Protein AF-A0A2H9LIJ0-F1 (afdb_monomer_lite)

pLDDT: mean 71.96, std 17.55, range [42.12, 93.38]

Sequence (108 aa):
MSTADAQRVRKPKLPKKRILNKLRKRKPSGSRAFDGGKASKPRQPAPRKGVKFCPKCGSINIFWASGLPQLWSIWECRDCGYRGALVLEDSKLAEKLREDYAQKSVER

Secondary structure (DSSP, 8-state):
--------PPPPPPPP-----------------------PPP-PPPP-TT--B-TTT--S-EEE--S-GGGTT-EEETTT--EES--B--HHHHHHHHHHHHHHHH--

Foldseek 3Di:
DDDDDDPDDDDDDDDDDDDDDDDDDDDDDDPDDPDDDDPDDPPDPDQDPPQKADPQQLDSQKDQDDDDPVSRQWIAHPPPGDIGNDIDSDNVSSVVNNVVNVVVVVVD

Structure (mmCIF, N/CA/C/O backbone):
data_AF-A0A2H9LIJ0-F1
#
_entry.id   AF-A0A2H9LIJ0-F1
#
loop_
_atom_site.group_PDB
_atom_site.id
_atom_site.type_symbol
_atom_site.label_atom_id
_atom_site.label_alt_id
_atom_site.label_comp_id
_atom_site.label_asym_id
_atom_site.label_entity_id
_atom_site.label_seq_id
_atom_site.pdbx_PDB_ins_code
_atom_site.Cartn_x
_atom_site.Cartn_y
_atom_site.Cartn_z
_atom_site.occupancy
_atom_site.B_iso_or_equiv
_atom_site.auth_seq_id
_atom_site.auth_comp_id
_atom_site.auth_asym_id
_atom_site.auth_atom_id
_atom_site.pdbx_PDB_model_num
ATOM 1 N N . MET A 1 1 ? -39.479 -41.571 -37.230 1.00 42.12 1 MET A N 1
ATOM 2 C CA . MET A 1 1 ? -38.128 -42.121 -36.970 1.00 42.12 1 MET A CA 1
ATOM 3 C C . MET A 1 1 ? -37.421 -41.084 -36.100 1.00 42.12 1 MET A C 1
ATOM 5 O O . MET A 1 1 ? -37.184 -39.997 -36.595 1.00 42.12 1 MET A O 1
ATOM 9 N N . SER A 1 2 ? -37.539 -41.195 -34.769 1.00 46.56 2 SER A N 1
ATOM 10 C CA . SER A 1 2 ? -36.520 -41.756 -33.842 1.00 46.56 2 SER A CA 1
ATOM 11 C C . SER A 1 2 ? -35.324 -40.809 -33.663 1.00 46.56 2 SER A C 1
ATOM 13 O O . SER A 1 2 ? -34.735 -40.439 -34.663 1.00 46.56 2 SER A O 1
ATOM 15 N N . THR A 1 3 ? -34.870 -40.371 -32.488 1.00 50.97 3 THR A N 1
ATOM 16 C CA . THR A 1 3 ? -35.235 -40.544 -31.070 1.00 50.97 3 THR A CA 1
ATOM 17 C C . THR A 1 3 ? -34.552 -39.404 -30.300 1.00 50.97 3 THR A C 1
ATOM 19 O O . THR A 1 3 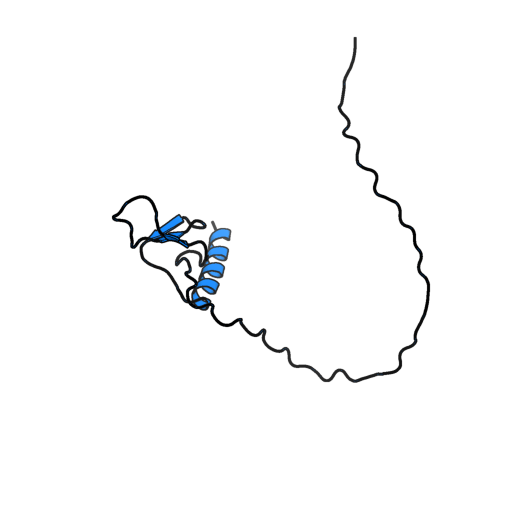? -33.458 -38.976 -30.661 1.00 50.97 3 THR A O 1
ATOM 22 N N . ALA A 1 4 ? -35.189 -38.914 -29.237 1.00 51.44 4 ALA A N 1
ATOM 23 C CA . ALA A 1 4 ? -34.593 -37.999 -28.272 1.00 51.44 4 ALA A CA 1
ATOM 24 C C . ALA A 1 4 ? -33.563 -38.744 -27.404 1.00 51.44 4 ALA A C 1
ATOM 26 O O . ALA A 1 4 ? -33.937 -39.705 -26.737 1.00 51.44 4 ALA A O 1
ATOM 27 N N . ASP A 1 5 ? -32.306 -38.290 -27.366 1.00 56.09 5 ASP A N 1
ATOM 28 C CA . ASP A 1 5 ? -31.279 -38.858 -26.480 1.00 56.09 5 ASP A CA 1
ATOM 29 C C . ASP A 1 5 ? -30.789 -37.822 -25.460 1.00 56.09 5 ASP A C 1
ATOM 31 O O . ASP A 1 5 ? -29.822 -37.081 -25.640 1.00 56.09 5 ASP A O 1
ATOM 35 N N . ALA A 1 6 ? -31.532 -37.769 -24.355 1.00 52.91 6 ALA A N 1
ATOM 36 C CA . ALA A 1 6 ? -31.186 -37.057 -23.139 1.00 52.91 6 ALA A CA 1
ATOM 37 C C . ALA A 1 6 ? -30.060 -37.806 -22.401 1.00 52.91 6 ALA A C 1
ATOM 39 O O . ALA A 1 6 ? -30.292 -38.833 -21.757 1.00 52.91 6 ALA A O 1
ATOM 40 N N . GLN A 1 7 ? -28.833 -37.282 -22.443 1.00 62.38 7 GLN A N 1
ATOM 41 C CA . GLN A 1 7 ? -27.707 -37.856 -21.701 1.00 62.38 7 GLN A CA 1
ATOM 42 C C . GLN A 1 7 ? -27.837 -37.567 -20.196 1.00 62.38 7 GLN A C 1
ATOM 44 O O . GLN A 1 7 ? -27.460 -36.525 -19.664 1.00 62.38 7 GLN A O 1
ATOM 49 N N . ARG A 1 8 ? -28.415 -38.546 -19.498 1.00 53.53 8 ARG A N 1
ATOM 50 C CA . ARG A 1 8 ? -28.628 -38.604 -18.050 1.00 53.53 8 ARG A CA 1
ATOM 51 C C . ARG A 1 8 ? -27.314 -38.941 -17.334 1.00 53.53 8 ARG A C 1
ATOM 53 O O . ARG A 1 8 ? -26.954 -40.111 -17.203 1.00 53.53 8 ARG A O 1
ATOM 60 N N . VAL A 1 9 ? -26.613 -37.925 -16.831 1.00 59.97 9 VAL A N 1
ATOM 61 C CA . VAL A 1 9 ? -25.420 -38.101 -15.982 1.00 59.97 9 VAL A CA 1
ATOM 62 C C . VAL A 1 9 ? -25.801 -38.873 -14.711 1.00 59.97 9 VAL A C 1
ATOM 64 O O . VAL A 1 9 ? -26.661 -38.462 -13.927 1.00 59.97 9 VAL A O 1
ATOM 67 N N . ARG A 1 10 ? -25.186 -40.045 -14.521 1.00 51.91 10 ARG A N 1
ATOM 68 C CA . ARG A 1 10 ? -25.436 -40.942 -13.385 1.00 51.91 10 ARG A CA 1
ATOM 69 C C . ARG A 1 10 ? -24.793 -40.366 -12.118 1.00 51.91 10 ARG A C 1
ATOM 71 O O . ARG A 1 10 ? -23.580 -40.203 -12.053 1.00 51.91 10 ARG A O 1
ATOM 78 N N . LYS A 1 11 ? -25.612 -40.086 -11.098 1.00 58.25 11 LYS A N 1
ATOM 79 C CA . LYS A 1 11 ? -25.165 -39.651 -9.762 1.00 58.25 11 LYS A CA 1
ATOM 80 C C . LYS A 1 11 ? -24.344 -40.759 -9.068 1.00 58.25 11 LYS A C 1
ATOM 82 O O . LYS A 1 11 ? -24.768 -41.918 -9.112 1.00 58.25 11 LYS A O 1
ATOM 87 N N . PRO A 1 12 ? -23.231 -40.440 -8.381 1.00 59.25 12 PRO A N 1
ATOM 88 C CA . PRO A 1 12 ? -22.482 -41.420 -7.597 1.00 59.25 12 PRO A CA 1
ATOM 89 C C . PRO A 1 12 ? -23.239 -41.844 -6.325 1.00 59.25 12 PRO A C 1
ATOM 91 O O . PRO A 1 12 ? -23.900 -41.042 -5.663 1.00 59.25 12 PRO A O 1
ATOM 94 N N . LYS A 1 13 ? -23.153 -43.140 -5.996 1.00 57.69 13 LYS A N 1
ATOM 95 C CA . LYS A 1 13 ? -23.795 -43.771 -4.832 1.00 57.69 13 LYS A CA 1
ATOM 96 C C . LYS A 1 13 ? -23.016 -43.450 -3.548 1.00 57.69 13 LYS A C 1
ATOM 98 O O . LYS A 1 13 ? -21.884 -43.891 -3.393 1.00 57.69 13 LYS A O 1
ATOM 103 N N . LEU A 1 14 ? -23.650 -42.743 -2.612 1.00 61.81 14 LEU A N 1
ATOM 104 C CA . LEU A 1 14 ? -23.151 -42.552 -1.244 1.00 61.81 14 LEU A CA 1
ATOM 105 C C . LEU A 1 14 ? -23.232 -43.870 -0.439 1.00 61.81 14 LEU A C 1
ATOM 107 O O . LEU A 1 14 ? -24.272 -44.539 -0.485 1.00 61.81 14 LEU A O 1
ATOM 111 N N . PRO A 1 15 ? -22.190 -44.251 0.325 1.00 61.69 15 PRO A N 1
ATOM 112 C CA . PRO A 1 15 ? -22.230 -45.431 1.182 1.00 61.69 15 PRO A CA 1
ATOM 113 C C . PRO A 1 15 ? -23.135 -45.219 2.405 1.00 61.69 15 PRO A C 1
ATOM 115 O O . PRO A 1 15 ? -23.147 -44.169 3.049 1.00 61.69 15 PRO A O 1
ATOM 118 N N . LYS A 1 16 ? -23.931 -46.251 2.703 1.00 56.81 16 LYS A N 1
ATOM 119 C CA . LYS A 1 16 ? -24.949 -46.275 3.757 1.00 56.81 16 LYS A CA 1
ATOM 120 C C . LYS A 1 16 ? -24.335 -46.547 5.136 1.00 56.81 16 LYS A C 1
ATOM 122 O O . LYS A 1 16 ? -23.501 -47.429 5.306 1.00 56.81 16 LYS A O 1
ATOM 127 N N . LYS A 1 17 ? -24.853 -45.799 6.109 1.00 54.84 17 LYS A N 1
ATOM 128 C CA . LYS A 1 17 ? -24.663 -45.850 7.565 1.00 54.84 17 LYS A CA 1
ATOM 129 C C . LYS A 1 17 ? -24.604 -47.281 8.136 1.00 54.84 17 LYS A C 1
ATOM 131 O O . LYS A 1 17 ? -25.550 -48.047 7.972 1.00 54.84 17 LYS A O 1
ATOM 136 N N . ARG A 1 18 ? -23.548 -47.589 8.893 1.00 53.12 18 ARG A N 1
ATOM 137 C CA . ARG A 1 18 ? -23.463 -48.650 9.923 1.00 53.12 18 ARG A CA 1
ATOM 138 C C . ARG A 1 18 ? -22.133 -48.407 10.642 1.00 53.12 18 ARG A C 1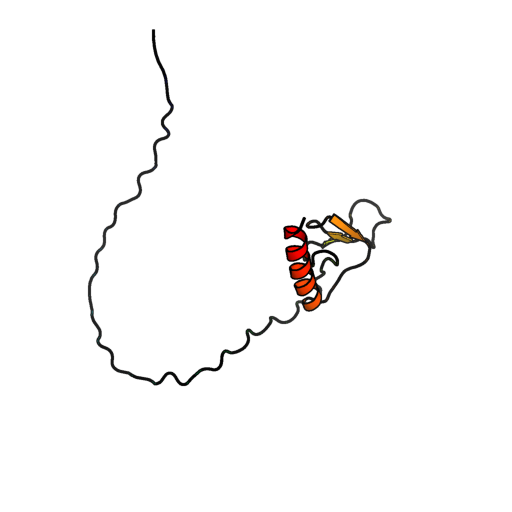
ATOM 140 O O . ARG A 1 18 ? -21.099 -48.453 10.001 1.00 53.12 18 ARG A O 1
ATOM 147 N N . ILE A 1 19 ? -22.102 -47.954 11.889 1.00 54.66 19 ILE A N 1
ATOM 148 C CA . ILE A 1 19 ? -22.056 -48.785 13.103 1.00 54.66 19 ILE A CA 1
ATOM 149 C C . ILE A 1 19 ? -22.390 -47.815 14.255 1.00 54.66 19 ILE A C 1
ATOM 151 O O . ILE A 1 19 ? -21.684 -46.841 14.478 1.00 54.66 19 ILE A O 1
ATOM 155 N N . LEU A 1 20 ? -23.624 -47.844 14.753 1.00 54.59 20 LEU A N 1
ATOM 156 C CA . LEU A 1 20 ? -24.034 -48.510 15.994 1.00 54.59 20 LEU A CA 1
ATOM 157 C C . LEU A 1 20 ? -23.521 -47.818 17.270 1.00 54.59 20 LEU A C 1
ATOM 159 O O . LEU A 1 20 ? -22.432 -48.089 17.768 1.00 54.59 20 LEU A O 1
ATOM 163 N N . ASN A 1 21 ? -24.408 -46.995 17.833 1.00 49.06 21 ASN A N 1
ATOM 164 C CA . ASN A 1 21 ? -24.444 -46.614 19.240 1.00 49.06 21 ASN A CA 1
ATOM 165 C C . ASN A 1 21 ? -24.174 -47.825 20.153 1.00 49.06 21 ASN A C 1
ATOM 167 O O . ASN A 1 21 ? -25.007 -48.726 20.255 1.00 49.06 21 ASN A O 1
ATOM 171 N N . LYS A 1 22 ? -23.049 -47.805 20.869 1.00 49.66 22 LYS A N 1
ATOM 172 C CA . LYS A 1 22 ? -22.816 -48.568 22.104 1.00 49.66 22 LYS A CA 1
ATOM 173 C C . LYS A 1 22 ? -22.049 -47.640 23.050 1.00 49.66 22 LYS A C 1
ATOM 175 O O . LYS A 1 22 ? -20.924 -47.268 22.768 1.00 49.66 22 LYS A O 1
ATOM 180 N N . LEU A 1 23 ? -22.713 -47.040 24.031 1.00 55.78 23 LEU A N 1
ATOM 181 C CA . LEU A 1 23 ? -23.000 -47.604 25.355 1.00 55.78 23 LEU A CA 1
ATOM 182 C C . LEU A 1 23 ? -22.009 -47.036 26.384 1.00 55.78 23 LEU A C 1
ATOM 184 O O . LEU A 1 23 ? -20.803 -47.121 26.190 1.00 55.78 23 LEU A O 1
ATOM 188 N N . ARG A 1 24 ? -22.580 -46.581 27.511 1.00 55.56 24 ARG A N 1
ATOM 189 C CA . ARG A 1 24 ? -21.982 -46.154 28.798 1.00 55.56 24 ARG A CA 1
ATOM 190 C C . ARG A 1 24 ? -21.914 -44.634 28.945 1.00 55.56 24 ARG A C 1
ATOM 192 O O . ARG A 1 24 ? -20.912 -44.003 28.660 1.00 55.56 24 ARG A O 1
ATOM 199 N N . LYS A 1 25 ? -23.007 -43.982 29.363 1.00 51.78 25 LYS A N 1
ATOM 200 C CA . LYS A 1 25 ? -23.451 -43.942 30.777 1.00 51.78 25 LYS A CA 1
ATOM 201 C C . LYS A 1 25 ? -22.255 -43.947 31.742 1.00 51.78 25 LYS A C 1
ATOM 203 O O . LYS A 1 25 ? -21.892 -44.994 32.270 1.00 51.78 25 LYS A O 1
ATOM 208 N N . ARG A 1 26 ? -21.691 -42.768 32.005 1.00 50.31 26 ARG A N 1
ATOM 209 C CA . ARG A 1 26 ? -21.057 -42.446 33.291 1.00 50.31 26 ARG A CA 1
ATOM 210 C C . ARG A 1 26 ? -21.809 -41.237 33.853 1.00 50.31 26 ARG A C 1
ATOM 212 O O . ARG A 1 26 ? -21.956 -40.234 33.162 1.00 50.31 26 ARG A O 1
ATOM 219 N N . LYS A 1 27 ? -22.394 -41.408 35.041 1.00 52.00 27 LYS A N 1
ATOM 220 C CA . LYS A 1 27 ? -23.109 -40.370 35.800 1.00 52.00 27 LYS A CA 1
ATOM 221 C C . LYS A 1 27 ? -22.135 -39.270 36.268 1.00 52.00 27 LYS A C 1
ATOM 223 O O . LYS A 1 27 ? -20.938 -39.542 36.361 1.00 52.00 27 LYS A O 1
ATOM 228 N N . PRO A 1 28 ? -22.645 -38.064 36.570 1.00 54.41 28 PRO A N 1
ATOM 229 C CA . PRO A 1 28 ? -21.850 -36.903 36.940 1.00 54.41 28 PRO A CA 1
ATOM 230 C C . PRO A 1 28 ? -21.510 -36.930 38.435 1.00 54.41 28 PRO A C 1
ATOM 232 O O . PRO A 1 28 ? -22.375 -37.183 39.269 1.00 54.41 28 PRO A O 1
ATOM 235 N N . SER A 1 29 ? -20.264 -36.628 38.781 1.00 47.09 29 SER A N 1
ATOM 236 C CA . SER A 1 29 ? -19.872 -36.281 40.149 1.00 47.09 29 SER A CA 1
ATOM 237 C C . SER A 1 29 ? -18.778 -35.224 40.075 1.00 47.09 29 SER A C 1
ATOM 239 O O . SER A 1 29 ? -17.624 -35.532 39.780 1.00 47.09 29 SER A O 1
ATOM 241 N N . GLY A 1 30 ? -19.164 -33.969 40.280 1.00 44.28 30 GLY A N 1
ATOM 242 C CA . GLY A 1 30 ? -18.232 -32.849 40.310 1.00 44.28 30 GLY A CA 1
ATOM 243 C C . GLY A 1 30 ? -18.872 -31.555 39.839 1.00 44.28 30 GLY A C 1
ATOM 244 O O . GLY A 1 30 ? -18.531 -31.051 38.775 1.00 44.28 30 GLY A O 1
ATOM 245 N N . SER A 1 31 ? -19.791 -31.004 40.630 1.00 52.31 31 SER A N 1
ATOM 246 C CA . SER A 1 31 ? -20.139 -29.588 40.554 1.00 52.31 31 SER A CA 1
ATOM 247 C C . SER A 1 31 ? -18.926 -28.772 41.012 1.00 52.31 31 SER A C 1
ATOM 249 O O . SER A 1 31 ? -18.772 -28.486 42.197 1.00 52.31 31 SER A O 1
ATOM 251 N N . ARG A 1 32 ? -18.025 -28.436 40.086 1.00 44.53 32 ARG A N 1
ATOM 252 C CA . ARG A 1 32 ? -17.125 -27.298 40.284 1.00 44.53 32 ARG A CA 1
ATOM 253 C C . ARG A 1 32 ? -17.849 -26.072 39.754 1.00 44.53 32 ARG A C 1
ATOM 255 O O . ARG A 1 32 ? -18.185 -26.020 38.573 1.00 44.53 32 ARG A O 1
ATOM 262 N N . ALA A 1 33 ? -18.140 -25.150 40.665 1.00 51.22 33 ALA A N 1
ATOM 263 C CA . ALA A 1 33 ? -18.624 -23.820 40.353 1.00 51.22 33 ALA A CA 1
ATOM 264 C C . ALA A 1 33 ? -17.739 -23.209 39.256 1.00 51.22 33 ALA A C 1
ATOM 266 O O . ALA A 1 33 ? -16.514 -23.200 39.367 1.00 51.22 33 ALA A O 1
ATOM 267 N N . PHE A 1 34 ? -18.363 -22.770 38.165 1.00 47.09 34 PHE A N 1
ATOM 268 C CA . PHE A 1 34 ? -17.698 -21.950 37.163 1.00 47.09 34 PHE A CA 1
ATOM 269 C C . PHE A 1 34 ? -17.704 -20.521 37.702 1.00 47.09 34 PHE A C 1
ATOM 271 O O . PHE A 1 34 ? -18.634 -19.755 37.458 1.00 47.09 34 PHE A O 1
ATOM 278 N N . ASP A 1 35 ? -16.687 -20.190 38.496 1.00 54.69 35 ASP A N 1
ATOM 279 C CA . ASP A 1 35 ? -16.382 -18.804 38.822 1.00 54.69 35 ASP A CA 1
ATOM 280 C C . ASP A 1 35 ? -16.131 -18.033 37.523 1.00 54.69 35 ASP A C 1
ATOM 282 O O . ASP A 1 35 ? -15.377 -18.463 36.644 1.00 54.69 35 ASP A O 1
ATOM 286 N N . GLY A 1 36 ? -16.836 -16.910 37.391 1.00 55.81 36 GLY A N 1
ATOM 287 C CA . GLY A 1 36 ? -16.873 -16.071 36.202 1.00 55.81 36 GLY A CA 1
ATOM 288 C C . GLY A 1 36 ? -15.481 -15.672 35.721 1.00 55.81 36 GLY A C 1
ATOM 289 O O . GLY A 1 36 ? -14.845 -14.762 36.254 1.00 55.81 36 GLY A O 1
ATOM 290 N N . GLY A 1 37 ? -15.030 -16.321 34.650 1.00 49.16 37 GLY A N 1
ATOM 291 C CA . GLY A 1 37 ? -13.850 -15.916 33.906 1.00 49.16 37 GLY A CA 1
ATOM 292 C C . GLY A 1 37 ? -14.172 -14.679 33.076 1.00 49.16 37 GLY A C 1
ATOM 293 O O . GLY A 1 37 ? -14.905 -14.759 32.091 1.00 49.16 37 GLY A O 1
ATOM 294 N N . LYS A 1 38 ? -13.624 -13.525 33.469 1.00 50.81 38 LYS A N 1
ATOM 295 C CA . LYS A 1 38 ? -13.639 -12.305 32.652 1.00 50.81 38 LYS A CA 1
ATOM 296 C C . LYS A 1 38 ? -13.124 -12.645 31.252 1.00 50.81 38 LYS A C 1
ATOM 298 O O . LYS A 1 38 ? -12.042 -13.216 31.127 1.00 50.81 38 LYS A O 1
ATOM 303 N N . ALA A 1 39 ? -13.888 -12.279 30.223 1.00 48.91 39 ALA A N 1
ATOM 304 C CA . ALA A 1 39 ? -13.497 -12.420 28.826 1.00 48.91 39 ALA A CA 1
ATOM 305 C C . ALA A 1 39 ? -12.143 -11.729 28.604 1.00 48.91 39 ALA A C 1
ATOM 307 O O . ALA A 1 39 ? -12.034 -10.500 28.597 1.00 48.91 39 ALA A O 1
ATOM 308 N N . SER A 1 40 ? -11.085 -12.524 28.484 1.00 55.41 40 SER A N 1
ATOM 309 C CA . SER A 1 40 ? -9.759 -12.046 28.135 1.00 55.41 40 SER A CA 1
ATOM 310 C C . SER A 1 40 ? -9.823 -11.483 26.717 1.00 55.41 40 SER A C 1
ATOM 312 O O . SER A 1 40 ? -10.157 -12.192 25.769 1.00 55.41 40 SER A O 1
ATOM 314 N N . LYS A 1 41 ? -9.535 -10.181 26.567 1.00 60.31 41 LYS A N 1
ATOM 315 C CA . LYS A 1 41 ? -9.393 -9.549 25.248 1.00 60.31 41 LYS A CA 1
ATOM 316 C C . LYS A 1 41 ? -8.455 -10.410 24.388 1.00 60.31 41 LYS A C 1
ATOM 318 O O . LYS A 1 41 ? -7.395 -10.799 24.891 1.00 60.31 41 LYS A O 1
ATOM 323 N N . PRO A 1 42 ? -8.802 -10.695 23.120 1.00 61.75 42 PRO A N 1
ATOM 324 C CA . PRO A 1 42 ? -7.913 -11.436 22.238 1.00 61.75 42 PRO A CA 1
ATOM 325 C C . PRO A 1 42 ? -6.568 -10.702 22.167 1.00 61.75 42 PRO A C 1
ATOM 327 O O . PRO A 1 42 ? -6.521 -9.508 21.861 1.00 61.75 42 PRO A O 1
ATOM 330 N N . ARG A 1 43 ? -5.472 -11.396 22.515 1.00 55.34 43 ARG A N 1
ATOM 331 C CA . ARG A 1 43 ? -4.109 -10.870 22.348 1.00 55.34 43 ARG A CA 1
ATOM 332 C C . ARG A 1 43 ? -3.927 -10.566 20.869 1.00 55.34 43 ARG A C 1
ATOM 334 O O . ARG A 1 43 ? -3.880 -11.494 20.064 1.00 55.34 43 ARG A O 1
ATOM 341 N N . GLN A 1 44 ? -3.820 -9.290 20.513 1.00 64.75 44 GLN A N 1
ATOM 342 C CA . GLN A 1 44 ? -3.442 -8.942 19.152 1.00 64.75 44 GLN A CA 1
ATOM 343 C C . GLN A 1 44 ? -2.022 -9.478 18.890 1.00 64.75 44 GLN A C 1
ATOM 345 O O . GLN A 1 44 ? -1.137 -9.277 19.731 1.00 64.75 44 GLN A O 1
ATOM 350 N N . PRO A 1 45 ? -1.800 -10.216 17.787 1.00 57.69 45 PRO A N 1
ATOM 351 C CA . PRO A 1 45 ? -0.485 -10.734 17.443 1.00 57.69 45 PRO A CA 1
ATOM 352 C C . PRO A 1 45 ? 0.476 -9.565 17.213 1.00 57.69 45 PRO A C 1
ATOM 354 O O . PRO A 1 45 ? 0.103 -8.544 16.638 1.00 57.69 45 PRO A O 1
ATOM 357 N N . ALA A 1 46 ? 1.712 -9.709 17.696 1.00 60.97 46 ALA A N 1
ATOM 358 C CA . ALA A 1 46 ? 2.737 -8.681 17.559 1.00 60.97 46 ALA A CA 1
ATOM 359 C C . ALA A 1 46 ? 2.893 -8.260 16.082 1.00 60.97 46 ALA A C 1
ATOM 361 O O . ALA A 1 46 ? 2.877 -9.133 15.204 1.00 60.97 46 ALA A O 1
ATOM 362 N N . PRO A 1 47 ? 3.055 -6.953 15.792 1.00 57.78 47 PRO A N 1
ATOM 363 C CA . PRO A 1 47 ? 3.181 -6.477 14.425 1.00 57.78 47 PRO A CA 1
ATOM 364 C C . PRO A 1 47 ? 4.402 -7.132 13.780 1.00 57.78 47 PRO A C 1
ATOM 366 O O . PRO A 1 47 ? 5.530 -7.034 14.272 1.00 57.78 47 PRO A O 1
ATOM 369 N N . ARG A 1 48 ? 4.168 -7.846 12.678 1.00 60.56 48 ARG A N 1
ATOM 370 C CA . ARG A 1 48 ? 5.234 -8.368 11.826 1.00 60.56 48 ARG A CA 1
ATOM 371 C C . ARG A 1 48 ? 5.950 -7.140 11.253 1.00 60.56 48 ARG A C 1
ATOM 373 O O . ARG A 1 48 ? 5.341 -6.371 10.515 1.00 60.56 48 ARG A O 1
ATOM 380 N N . LYS A 1 49 ? 7.206 -6.907 11.641 1.00 60.38 49 LYS A N 1
ATOM 381 C CA . LYS A 1 49 ? 7.998 -5.783 11.119 1.00 60.38 49 LYS A CA 1
ATOM 382 C C . LYS A 1 49 ? 8.054 -5.909 9.587 1.00 60.38 49 LYS A C 1
ATOM 384 O O . LYS A 1 49 ? 8.473 -6.952 9.092 1.00 60.38 49 LYS A O 1
ATOM 389 N N . GLY A 1 50 ? 7.604 -4.882 8.862 1.00 71.31 50 GLY A N 1
ATOM 390 C CA . GLY A 1 50 ? 7.715 -4.800 7.399 1.00 71.31 50 GLY A CA 1
ATOM 391 C C . GLY A 1 50 ? 6.460 -5.122 6.578 1.00 71.31 50 GLY A C 1
ATOM 392 O O . GLY A 1 50 ? 6.579 -5.290 5.365 1.00 71.31 50 GLY A O 1
ATOM 393 N N . VAL A 1 51 ? 5.268 -5.212 7.179 1.00 83.94 51 VAL A N 1
ATOM 394 C CA . VAL A 1 51 ? 4.030 -5.351 6.390 1.00 83.94 51 VAL A CA 1
ATOM 395 C C . VAL A 1 51 ? 3.620 -3.993 5.831 1.00 83.94 51 VAL A C 1
ATOM 397 O O . VAL A 1 51 ? 3.409 -3.042 6.576 1.00 83.94 51 VAL A O 1
ATOM 400 N N . LYS A 1 52 ? 3.502 -3.933 4.507 1.00 88.12 52 LYS A N 1
ATOM 401 C CA . LYS A 1 52 ? 3.091 -2.757 3.744 1.00 88.12 52 LYS A CA 1
ATOM 402 C C . LYS A 1 52 ? 1.623 -2.875 3.358 1.00 88.12 52 LYS A C 1
ATOM 404 O O . LYS A 1 52 ? 1.178 -3.932 2.917 1.00 88.12 52 LYS A O 1
ATOM 409 N N . PHE A 1 53 ? 0.885 -1.788 3.509 1.00 92.75 53 PHE A N 1
ATOM 410 C CA . PHE A 1 53 ? -0.550 -1.713 3.286 1.00 92.75 53 PHE A CA 1
ATOM 411 C C . PHE A 1 53 ? -0.890 -0.631 2.261 1.00 92.75 53 PHE A C 1
ATOM 413 O O . PHE A 1 53 ? -0.251 0.422 2.183 1.00 92.75 53 PHE A O 1
ATOM 420 N N . CYS A 1 54 ? -1.936 -0.885 1.478 1.00 93.00 54 CYS A N 1
ATOM 421 C CA . CYS A 1 54 ? -2.460 0.064 0.508 1.00 93.00 54 CYS A CA 1
ATOM 422 C C . CYS A 1 54 ? -3.177 1.238 1.203 1.00 93.00 54 CYS A C 1
ATOM 424 O O . CYS A 1 54 ? -4.065 0.997 2.022 1.00 93.00 54 CYS A O 1
ATOM 426 N N . PRO A 1 55 ? -2.901 2.498 0.822 1.00 92.69 55 PRO A N 1
ATOM 427 C CA . PRO A 1 55 ? -3.565 3.664 1.407 1.00 92.69 55 PRO A CA 1
ATOM 428 C C . PRO A 1 55 ? -5.034 3.838 0.992 1.00 92.69 55 PRO A C 1
ATOM 430 O O . PRO A 1 55 ? -5.737 4.628 1.609 1.00 92.69 55 PRO A O 1
ATOM 433 N N . LYS A 1 56 ? -5.518 3.138 -0.047 1.00 91.44 56 LYS A N 1
ATOM 434 C CA . LYS A 1 56 ? -6.918 3.249 -0.502 1.00 91.44 56 LYS A CA 1
ATOM 435 C C . LYS A 1 56 ? -7.853 2.213 0.113 1.00 91.44 56 LYS A C 1
ATOM 437 O O . LYS A 1 56 ? -8.947 2.567 0.529 1.00 91.44 56 LYS A O 1
ATOM 442 N N . CYS A 1 57 ? -7.446 0.947 0.117 1.00 91.12 57 CYS A N 1
ATOM 443 C CA . CYS A 1 57 ? -8.293 -0.169 0.553 1.00 91.12 57 CYS A CA 1
ATOM 444 C C . CYS A 1 57 ? -7.744 -0.905 1.782 1.00 91.12 57 CYS A C 1
ATOM 446 O O . CYS A 1 57 ? -8.375 -1.837 2.262 1.00 91.12 57 CYS A O 1
ATOM 448 N N . GLY A 1 58 ? -6.549 -0.552 2.268 1.00 90.81 58 GLY A N 1
ATOM 449 C CA . GLY A 1 58 ? -5.906 -1.230 3.396 1.00 90.81 58 GLY A CA 1
ATOM 450 C C . GLY A 1 58 ? -5.425 -2.657 3.099 1.00 90.81 58 GLY A C 1
ATOM 451 O O . GLY A 1 58 ? -5.004 -3.364 4.016 1.00 90.81 58 GLY A O 1
ATOM 452 N N . SER A 1 59 ? -5.472 -3.136 1.853 1.00 90.31 59 SER A N 1
ATOM 453 C CA . SER A 1 59 ? -4.974 -4.467 1.477 1.00 90.31 59 SER A CA 1
ATOM 454 C C . SER A 1 59 ? -3.459 -4.605 1.655 1.00 90.31 59 SER A C 1
ATOM 456 O O . SER A 1 59 ? -2.725 -3.628 1.523 1.00 90.31 59 SER A O 1
ATOM 458 N N . ILE A 1 60 ? -2.977 -5.835 1.843 1.00 91.25 60 ILE A N 1
ATOM 459 C CA . ILE A 1 60 ? -1.533 -6.156 1.889 1.00 91.25 60 ILE A CA 1
ATOM 460 C C . ILE A 1 60 ? -0.978 -6.410 0.475 1.00 91.25 60 ILE A C 1
ATOM 462 O O . ILE A 1 60 ? 0.231 -6.462 0.274 1.00 91.25 60 ILE A O 1
ATOM 466 N N . ASN A 1 61 ? -1.858 -6.549 -0.524 1.00 91.12 61 ASN A N 1
ATOM 467 C CA . ASN A 1 61 ? -1.512 -6.852 -1.914 1.00 91.12 61 ASN A CA 1
ATOM 468 C C . ASN A 1 61 ? -0.951 -5.623 -2.645 1.00 91.12 61 ASN A C 1
ATOM 470 O O . ASN A 1 61 ? -1.541 -5.136 -3.613 1.00 91.12 61 ASN A O 1
ATOM 474 N N . ILE A 1 62 ? 0.171 -5.102 -2.148 1.00 91.94 62 ILE A N 1
ATOM 475 C CA . ILE A 1 62 ? 0.910 -3.985 -2.722 1.00 91.94 62 ILE A CA 1
ATOM 476 C C . ILE A 1 62 ? 2.299 -4.450 -3.164 1.00 91.94 62 ILE A C 1
ATOM 478 O O . ILE A 1 62 ? 3.040 -5.085 -2.415 1.00 91.94 62 ILE A O 1
ATOM 482 N N . PHE A 1 63 ? 2.640 -4.146 -4.409 1.00 89.88 63 PHE A N 1
ATOM 483 C CA . PHE A 1 63 ? 3.851 -4.602 -5.076 1.00 89.88 63 PHE A CA 1
ATOM 484 C C . PHE A 1 63 ? 4.599 -3.413 -5.657 1.00 89.88 63 PHE A C 1
ATOM 486 O O . PHE A 1 63 ? 4.031 -2.345 -5.853 1.00 89.88 63 PHE A O 1
ATOM 493 N N . TRP A 1 64 ? 5.879 -3.591 -5.947 1.00 89.12 64 TRP A N 1
ATOM 494 C CA . TRP A 1 64 ? 6.618 -2.607 -6.724 1.00 89.12 64 TRP A CA 1
ATOM 495 C C . TRP A 1 64 ? 6.075 -2.557 -8.149 1.00 89.12 64 TRP A C 1
ATOM 497 O O . TRP A 1 64 ? 5.875 -3.604 -8.767 1.00 89.12 64 TRP A O 1
ATOM 507 N N . ALA A 1 65 ? 5.855 -1.352 -8.672 1.00 86.88 65 ALA A N 1
ATOM 508 C CA . ALA A 1 65 ? 5.475 -1.168 -10.062 1.00 86.88 65 ALA A CA 1
ATOM 509 C C . ALA A 1 65 ? 6.653 -1.582 -10.957 1.00 86.88 65 ALA A C 1
ATOM 511 O O . ALA A 1 65 ? 7.657 -0.879 -11.071 1.00 86.88 65 ALA A O 1
ATOM 512 N N . SER A 1 66 ? 6.542 -2.754 -11.575 1.00 77.50 66 SER A N 1
ATOM 513 C CA . SER A 1 66 ? 7.530 -3.287 -12.512 1.00 77.50 66 SER A CA 1
ATOM 514 C C . SER A 1 66 ? 7.265 -2.771 -13.926 1.00 77.50 66 SER A C 1
ATOM 516 O O . SER A 1 66 ? 6.114 -2.720 -14.350 1.00 77.50 66 SER A O 1
ATOM 518 N N . GLY A 1 67 ? 8.317 -2.442 -14.680 1.00 77.19 67 GLY A N 1
ATOM 519 C CA . GLY A 1 67 ? 8.205 -2.225 -16.129 1.00 77.19 67 GLY A CA 1
ATOM 520 C C . GLY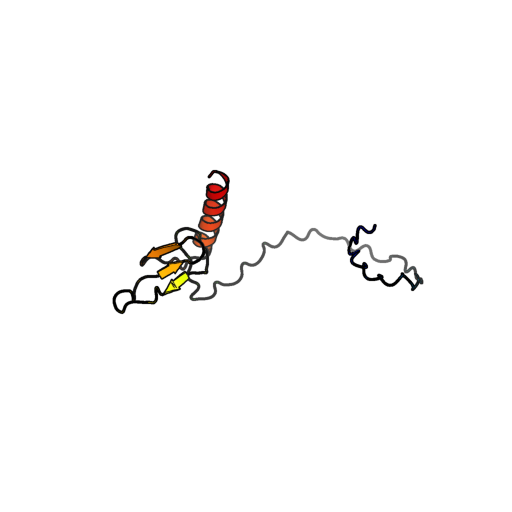 A 1 67 ? 9.111 -1.137 -16.692 1.00 77.19 67 GLY A C 1
ATOM 521 O O . GLY A 1 67 ? 9.515 -1.240 -17.844 1.00 77.19 67 GLY A O 1
ATOM 522 N N . LEU A 1 68 ? 9.469 -0.121 -15.900 1.00 80.69 68 LEU A N 1
ATOM 523 C CA . LEU A 1 68 ? 10.398 0.932 -16.324 1.00 80.69 68 LEU A CA 1
ATOM 524 C C . LEU A 1 68 ? 11.414 1.258 -15.213 1.00 80.69 68 LEU A C 1
ATOM 526 O O . LEU A 1 68 ? 11.021 1.320 -14.044 1.00 80.69 68 LEU A O 1
ATOM 530 N N . PRO A 1 69 ? 12.687 1.541 -15.558 1.00 77.38 69 PRO A N 1
ATOM 531 C CA . PRO A 1 69 ? 13.715 1.973 -14.604 1.00 77.38 69 PRO A CA 1
ATOM 532 C C . PRO A 1 69 ? 13.336 3.208 -13.772 1.00 77.38 69 PRO A C 1
ATOM 534 O O . PRO A 1 69 ? 13.791 3.383 -12.651 1.00 77.38 69 PRO A O 1
ATOM 537 N N . GLN A 1 70 ? 12.467 4.071 -14.295 1.00 83.44 70 GLN A N 1
ATOM 538 C CA . GLN A 1 70 ? 12.044 5.308 -13.639 1.00 83.44 70 GLN A CA 1
ATOM 539 C C . GLN A 1 70 ? 10.965 5.090 -12.561 1.00 83.44 70 GLN A C 1
ATOM 541 O O . GLN A 1 70 ? 10.621 6.022 -11.842 1.00 83.44 70 GLN A O 1
ATOM 546 N N . LEU A 1 71 ? 10.404 3.879 -12.439 1.00 82.06 71 LEU A N 1
ATOM 547 C CA . LEU A 1 71 ? 9.292 3.574 -11.527 1.00 82.06 71 LEU A CA 1
ATOM 548 C C . LEU A 1 71 ? 9.748 2.980 -10.182 1.00 82.06 71 LEU A C 1
ATOM 550 O O . LEU A 1 71 ? 8.914 2.519 -9.403 1.00 82.06 71 LEU A O 1
ATOM 554 N N . TRP A 1 72 ? 11.046 3.026 -9.863 1.00 79.50 72 TRP A N 1
ATOM 555 C CA . TRP A 1 72 ? 11.650 2.484 -8.633 1.00 79.50 72 TRP A CA 1
ATOM 556 C C . TRP A 1 72 ? 11.300 3.250 -7.345 1.00 79.50 72 TRP A C 1
ATOM 558 O O . TRP A 1 72 ? 12.055 3.272 -6.376 1.00 79.50 72 TRP A O 1
ATOM 568 N N . SER A 1 73 ? 10.147 3.891 -7.286 1.00 86.31 73 SER A N 1
ATOM 569 C CA . SER A 1 73 ? 9.583 4.417 -6.039 1.00 86.31 73 SER A CA 1
ATOM 570 C C . SER A 1 73 ? 8.061 4.342 -6.041 1.00 86.31 73 SER A C 1
ATOM 572 O O . SER A 1 73 ? 7.405 4.959 -5.208 1.00 86.31 73 SER A O 1
ATOM 574 N N . ILE A 1 74 ? 7.485 3.607 -6.996 1.00 91.50 74 ILE A N 1
ATOM 575 C CA . ILE A 1 74 ? 6.046 3.508 -7.177 1.00 91.50 74 ILE A CA 1
ATOM 576 C C . ILE A 1 74 ? 5.597 2.110 -6.788 1.00 91.50 74 ILE A C 1
ATOM 578 O O . ILE A 1 74 ? 6.131 1.095 -7.231 1.00 91.50 74 ILE A O 1
ATOM 582 N N . TRP A 1 75 ? 4.568 2.095 -5.962 1.00 91.69 75 TRP A N 1
ATOM 583 C CA . TRP A 1 75 ? 3.862 0.921 -5.510 1.00 91.69 75 TRP A CA 1
ATOM 584 C C . TRP A 1 75 ? 2.556 0.782 -6.269 1.00 91.69 75 TRP A C 1
ATOM 586 O O . TRP A 1 75 ? 1.908 1.776 -6.588 1.00 91.69 75 TRP A O 1
ATOM 596 N N . GLU A 1 76 ? 2.165 -0.455 -6.532 1.00 92.31 76 GLU A N 1
ATOM 597 C CA . GLU A 1 76 ? 0.945 -0.828 -7.222 1.00 92.31 76 GLU A CA 1
ATOM 598 C C . GLU A 1 76 ? 0.152 -1.832 -6.384 1.00 92.31 76 GLU A C 1
ATOM 600 O O . GLU A 1 76 ? 0.667 -2.863 -5.949 1.00 92.31 76 GLU A O 1
ATOM 605 N N . CYS A 1 77 ? -1.117 -1.525 -6.141 1.00 93.38 77 CYS A N 1
ATOM 606 C CA . CYS A 1 77 ? -2.049 -2.391 -5.441 1.00 93.38 77 CYS A CA 1
ATOM 607 C C . CYS A 1 77 ? -2.923 -3.146 -6.441 1.00 93.38 77 CYS A C 1
ATOM 609 O O . CYS A 1 77 ? -3.627 -2.524 -7.236 1.00 93.38 77 CYS A O 1
ATOM 611 N N . ARG A 1 78 ? -2.944 -4.478 -6.342 1.00 91.50 78 ARG A N 1
ATOM 612 C CA . ARG A 1 78 ? -3.734 -5.335 -7.243 1.00 91.50 78 ARG A CA 1
ATOM 613 C C . ARG A 1 78 ? -5.226 -5.383 -6.914 1.00 91.50 78 ARG A C 1
ATOM 615 O O . ARG A 1 78 ? -6.013 -5.706 -7.793 1.00 91.50 78 ARG A O 1
ATOM 622 N N . ASP A 1 79 ? -5.612 -5.032 -5.689 1.00 91.88 79 ASP A N 1
ATOM 623 C CA . ASP A 1 79 ? -7.011 -5.127 -5.251 1.00 91.88 79 ASP A CA 1
ATOM 624 C C . ASP A 1 79 ? -7.832 -3.901 -5.675 1.00 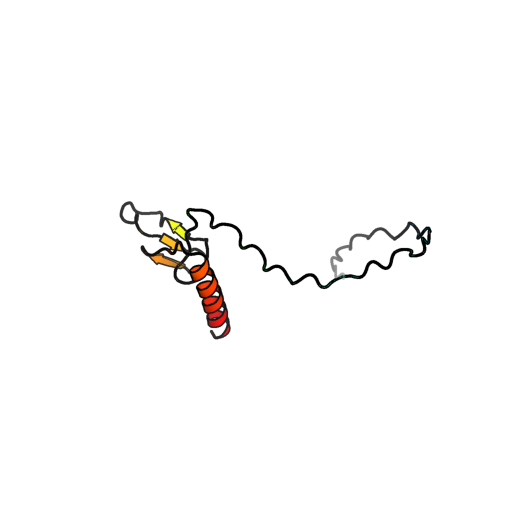91.88 79 ASP A C 1
ATOM 626 O O . ASP A 1 79 ? -8.972 -4.033 -6.106 1.00 91.88 79 ASP A O 1
ATOM 630 N N . CYS A 1 80 ? -7.255 -2.698 -5.579 1.00 91.31 80 CYS A N 1
ATOM 631 C CA . CYS A 1 80 ? -7.960 -1.445 -5.886 1.00 91.31 80 CYS A CA 1
ATOM 632 C C . CYS A 1 80 ? -7.345 -0.631 -7.037 1.00 91.31 80 CYS A C 1
ATOM 634 O O . CYS A 1 80 ? -7.825 0.466 -7.327 1.00 91.31 80 CYS A O 1
ATOM 636 N N . GLY A 1 81 ? -6.258 -1.112 -7.650 1.00 91.06 81 GLY A N 1
ATOM 637 C CA . GLY A 1 81 ? -5.555 -0.412 -8.732 1.00 91.06 81 GLY A CA 1
ATOM 638 C C . GLY A 1 81 ? -4.811 0.854 -8.293 1.00 91.06 81 GLY A C 1
ATOM 639 O O . GLY A 1 81 ? -4.493 1.707 -9.120 1.00 91.06 81 GLY A O 1
ATOM 640 N N . TYR A 1 82 ? -4.560 1.039 -6.992 1.00 92.44 82 TYR A N 1
ATOM 641 C CA . TYR A 1 82 ? -3.770 2.175 -6.510 1.00 92.44 82 TYR A CA 1
ATOM 642 C C . TYR A 1 82 ? -2.343 2.107 -7.059 1.00 92.44 82 TYR A C 1
ATOM 644 O O . TYR A 1 82 ? -1.689 1.081 -6.902 1.00 92.44 82 TYR A O 1
ATOM 652 N N . ARG A 1 83 ? -1.848 3.212 -7.627 1.00 92.38 83 ARG A N 1
ATOM 653 C CA . ARG A 1 83 ? -0.469 3.351 -8.098 1.00 92.38 83 ARG A CA 1
ATOM 654 C C . ARG A 1 83 ? 0.133 4.659 -7.584 1.00 92.38 83 ARG A C 1
ATOM 656 O O . ARG A 1 83 ? -0.388 5.727 -7.894 1.00 92.38 83 ARG A O 1
ATOM 663 N N . GLY A 1 84 ? 1.198 4.592 -6.787 1.00 91.56 84 GLY A N 1
ATOM 664 C CA . GLY A 1 84 ? 1.839 5.783 -6.221 1.00 91.56 84 GLY A CA 1
ATOM 665 C C . GLY A 1 84 ? 2.948 5.480 -5.217 1.00 91.56 84 GLY A C 1
ATOM 666 O O . GLY A 1 84 ? 3.246 4.326 -4.939 1.00 91.56 84 GLY A O 1
ATOM 667 N N . ALA A 1 85 ? 3.577 6.524 -4.677 1.00 90.19 85 ALA A N 1
ATOM 668 C CA . ALA A 1 85 ? 4.704 6.384 -3.749 1.00 90.19 85 ALA A CA 1
ATOM 669 C C . ALA A 1 85 ? 4.289 6.142 -2.284 1.00 90.19 85 ALA A C 1
ATOM 671 O O . ALA A 1 85 ? 5.125 5.770 -1.463 1.00 90.19 85 ALA A O 1
ATOM 672 N N . LEU A 1 86 ? 3.014 6.356 -1.942 1.00 91.25 86 LEU A N 1
ATOM 673 C CA . LEU A 1 86 ? 2.538 6.280 -0.563 1.00 91.25 86 LEU A CA 1
ATOM 674 C C . LEU A 1 86 ? 2.171 4.844 -0.183 1.00 91.25 86 LEU A C 1
ATOM 676 O O . LEU A 1 86 ? 1.374 4.186 -0.853 1.00 91.25 86 LEU A O 1
ATOM 680 N N . VAL A 1 87 ? 2.705 4.394 0.947 1.00 90.38 87 VAL A N 1
ATOM 681 C CA . VAL A 1 87 ? 2.440 3.079 1.532 1.00 90.38 87 VAL A CA 1
ATOM 682 C C . VAL A 1 87 ? 2.259 3.242 3.032 1.00 90.38 87 VAL A C 1
ATOM 684 O O . VAL A 1 87 ? 2.956 4.037 3.656 1.00 90.38 87 VAL A O 1
ATOM 687 N N . LEU A 1 88 ? 1.319 2.497 3.606 1.00 91.12 88 LEU A N 1
ATOM 688 C CA . LEU A 1 88 ? 1.091 2.479 5.047 1.00 91.12 88 LEU A CA 1
ATOM 689 C C . LEU A 1 88 ? 1.819 1.295 5.677 1.00 91.12 88 LEU A C 1
ATOM 691 O O . LEU A 1 88 ? 1.773 0.190 5.150 1.00 91.12 88 LEU A O 1
ATOM 695 N N . GLU A 1 89 ? 2.445 1.501 6.828 1.00 88.94 89 GLU A N 1
ATOM 696 C CA . GLU A 1 89 ? 3.051 0.418 7.623 1.00 88.94 89 GLU A CA 1
ATOM 697 C C . GLU A 1 89 ? 2.206 0.090 8.869 1.00 88.94 89 GLU A C 1
ATOM 699 O O . GLU A 1 89 ? 2.353 -0.962 9.494 1.00 88.94 89 GLU A O 1
ATOM 704 N N . ASP A 1 90 ? 1.248 0.963 9.193 1.00 87.19 90 ASP A N 1
ATOM 705 C CA . ASP A 1 90 ? 0.391 0.848 10.365 1.00 87.19 90 ASP A CA 1
ATOM 706 C C . ASP A 1 90 ? -0.783 -0.106 10.144 1.00 87.19 90 ASP A C 1
ATOM 708 O O . ASP A 1 90 ? -1.753 0.198 9.443 1.00 87.19 90 ASP A O 1
ATOM 712 N N . SER A 1 91 ? -0.759 -1.239 10.848 1.00 85.12 91 SER A N 1
ATOM 713 C CA . SER A 1 91 ? -1.831 -2.242 10.773 1.00 85.12 91 SER A CA 1
ATOM 714 C C . SER A 1 91 ? -3.183 -1.701 11.260 1.00 85.12 91 SER A C 1
ATOM 716 O O . SER A 1 91 ? -4.212 -1.995 10.661 1.00 85.12 91 SER A O 1
ATOM 718 N N . LYS A 1 92 ? -3.190 -0.851 12.299 1.00 87.94 92 LYS A N 1
ATOM 719 C CA . LYS A 1 92 ? -4.425 -0.264 12.857 1.00 87.94 92 LYS A CA 1
ATOM 720 C C . LYS A 1 92 ? -5.118 0.690 11.884 1.00 87.94 92 LYS A C 1
ATOM 722 O O . LYS A 1 92 ? -6.342 0.764 11.863 1.00 87.94 92 LYS A O 1
ATOM 727 N N . LEU A 1 93 ? -4.341 1.452 11.112 1.00 87.81 93 LEU A N 1
ATOM 728 C CA . LEU A 1 93 ? -4.890 2.353 10.098 1.00 87.81 93 LEU A CA 1
ATOM 729 C C . LEU A 1 93 ? -5.396 1.555 8.897 1.00 87.81 93 LEU A C 1
ATOM 731 O O . LEU A 1 93 ? -6.467 1.850 8.375 1.00 87.81 93 LEU A O 1
ATOM 735 N N . ALA A 1 94 ? -4.666 0.507 8.509 1.00 88.38 94 ALA A N 1
ATOM 736 C CA . ALA A 1 94 ? -5.069 -0.381 7.428 1.00 88.38 94 ALA A CA 1
ATOM 737 C C . ALA A 1 94 ? -6.395 -1.109 7.710 1.00 88.38 94 ALA A C 1
ATOM 739 O O . ALA A 1 94 ? -7.195 -1.271 6.794 1.00 88.38 94 ALA A O 1
ATOM 740 N N . GLU A 1 95 ? -6.649 -1.523 8.956 1.00 89.12 95 GLU A N 1
ATOM 741 C CA . GLU A 1 95 ? -7.925 -2.134 9.357 1.00 89.12 95 GLU A CA 1
ATOM 742 C C . GLU A 1 95 ? -9.101 -1.166 9.191 1.00 89.12 95 GLU A C 1
ATOM 744 O O . GLU A 1 95 ? -10.063 -1.500 8.503 1.00 89.12 95 GLU A O 1
ATOM 749 N N . LYS A 1 96 ? -8.984 0.064 9.707 1.00 90.44 96 LYS A N 1
ATOM 750 C CA . LYS A 1 96 ? -10.022 1.098 9.540 1.00 90.44 96 LYS A CA 1
ATOM 751 C C . LYS A 1 96 ? -10.289 1.415 8.069 1.00 90.44 96 LYS A C 1
ATOM 753 O O . LYS A 1 96 ? -11.432 1.478 7.639 1.00 90.44 96 LYS A O 1
ATOM 758 N N . LEU A 1 97 ? -9.227 1.540 7.272 1.00 91.50 97 LEU A N 1
ATOM 759 C CA . LEU A 1 97 ? -9.340 1.763 5.829 1.00 91.50 97 LEU A CA 1
ATOM 760 C C . LEU A 1 97 ? -10.078 0.629 5.111 1.00 91.50 97 LEU A C 1
ATOM 762 O O . LEU A 1 97 ? -10.825 0.900 4.174 1.00 91.50 97 LEU A O 1
ATOM 766 N N . ARG A 1 98 ? -9.887 -0.629 5.529 1.00 89.56 98 ARG A N 1
ATOM 767 C CA . ARG A 1 98 ? -10.641 -1.762 4.969 1.00 89.56 98 ARG A CA 1
ATOM 768 C C . ARG A 1 98 ? -12.123 -1.665 5.289 1.00 89.56 98 ARG A C 1
ATOM 770 O O . ARG A 1 98 ? -12.937 -1.915 4.406 1.00 89.56 98 ARG A O 1
ATOM 777 N N . GLU A 1 99 ? -12.460 -1.317 6.527 1.00 90.75 99 GLU A N 1
ATOM 778 C CA . GLU A 1 99 ? -13.848 -1.145 6.964 1.00 90.75 99 GLU A CA 1
ATOM 779 C C . GLU A 1 99 ? -14.533 -0.021 6.175 1.00 90.75 99 GLU A C 1
ATOM 781 O O . GLU A 1 99 ? -15.595 -0.238 5.590 1.00 90.75 99 GLU A O 1
ATOM 786 N N . ASP A 1 100 ? -13.880 1.138 6.063 1.00 90.25 100 ASP A N 1
ATOM 787 C CA . ASP A 1 100 ? -14.381 2.289 5.305 1.00 90.25 100 ASP A CA 1
ATOM 788 C C . ASP A 1 100 ? -14.544 1.972 3.812 1.00 90.25 100 ASP A C 1
ATOM 790 O O . ASP A 1 100 ? -15.504 2.403 3.167 1.00 90.25 100 ASP A O 1
ATOM 794 N N . TYR A 1 101 ? -13.594 1.231 3.234 1.00 88.50 101 TYR A N 1
ATOM 795 C CA . TYR A 1 101 ? -13.645 0.830 1.831 1.00 88.50 101 TYR A CA 1
ATOM 796 C C . TYR A 1 101 ? -14.791 -0.153 1.568 1.00 88.50 101 TYR A C 1
ATOM 798 O O . TYR A 1 101 ? -15.511 0.001 0.581 1.00 88.50 101 TYR A O 1
ATOM 806 N N . ALA A 1 102 ? -15.003 -1.118 2.469 1.00 86.38 102 ALA A N 1
ATOM 807 C CA . ALA A 1 102 ? -16.116 -2.057 2.383 1.00 86.38 102 ALA A CA 1
ATOM 808 C C . ALA A 1 102 ? -17.467 -1.331 2.455 1.00 86.38 102 ALA A C 1
ATOM 810 O O . ALA A 1 102 ? -18.319 -1.564 1.601 1.00 86.38 102 ALA A O 1
ATOM 811 N N . GLN A 1 103 ? -17.638 -0.391 3.391 1.00 87.75 103 GLN A N 1
ATOM 812 C CA . GLN A 1 103 ? -18.863 0.412 3.500 1.00 87.75 103 GLN A CA 1
ATOM 813 C C . GLN A 1 103 ? -19.134 1.216 2.220 1.00 87.75 103 GLN A C 1
ATOM 815 O O . GLN A 1 103 ? -20.227 1.152 1.664 1.00 87.75 103 GLN A O 1
ATOM 820 N N . LYS A 1 104 ? -18.115 1.895 1.679 1.00 84.38 104 LYS A N 1
ATOM 821 C CA . LYS A 1 104 ? -18.243 2.678 0.436 1.00 84.38 104 LYS A CA 1
ATOM 822 C C . LYS A 1 104 ? -18.539 1.835 -0.801 1.00 84.38 104 LYS A C 1
ATOM 824 O O . LYS A 1 104 ? -19.119 2.349 -1.749 1.00 84.38 104 LYS A O 1
ATOM 829 N N . SER A 1 105 ? -18.098 0.578 -0.828 1.00 74.12 105 SER A N 1
ATOM 830 C CA . SER A 1 105 ? -18.349 -0.317 -1.963 1.00 74.12 105 SER A CA 1
ATOM 831 C C . SER A 1 105 ? -19.794 -0.814 -2.039 1.00 74.12 105 SER A C 1
ATOM 833 O O . SER A 1 105 ? -20.228 -1.202 -3.115 1.00 74.12 105 SER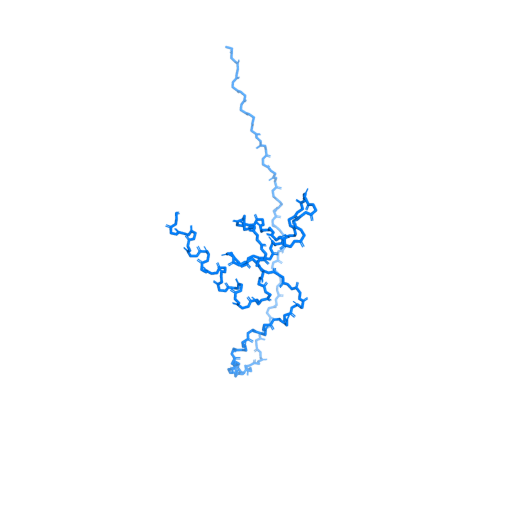 A O 1
ATOM 835 N N . VAL A 1 106 ? -20.531 -0.783 -0.923 1.00 71.06 106 VAL A N 1
ATOM 836 C CA . VAL A 1 106 ? -21.941 -1.206 -0.847 1.00 71.06 106 VAL A CA 1
ATOM 837 C C . VAL A 1 106 ? -22.898 -0.085 -1.269 1.00 71.06 106 VAL A C 1
ATOM 839 O O . VAL A 1 106 ? -23.978 -0.365 -1.774 1.00 71.06 106 VAL A O 1
ATOM 842 N N . GLU A 1 107 ? -22.495 1.175 -1.103 1.00 58.56 107 GLU A N 1
ATOM 843 C CA . GLU A 1 107 ? -23.282 2.358 -1.495 1.00 58.56 107 GLU A CA 1
ATOM 844 C C . GLU A 1 107 ? -23.184 2.686 -3.004 1.00 58.56 107 GLU A C 1
ATOM 846 O O . GLU A 1 107 ? -23.826 3.624 -3.474 1.00 58.56 107 GLU A O 1
ATOM 851 N N . ARG A 1 108 ? -22.330 1.985 -3.761 1.00 49.75 108 ARG A N 1
ATOM 852 C CA . ARG A 1 108 ? -21.971 2.340 -5.143 1.00 49.75 108 ARG A CA 1
ATOM 853 C C . ARG A 1 108 ? -22.676 1.484 -6.191 1.00 49.75 108 ARG A C 1
ATOM 855 O O . ARG A 1 108 ? -22.790 0.259 -5.979 1.00 49.75 108 ARG A O 1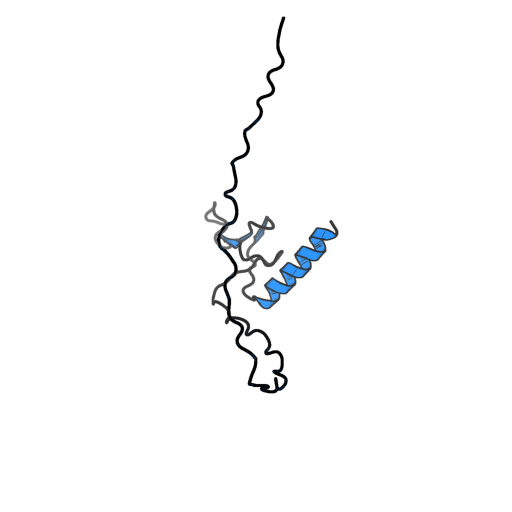
#

Radius of gyration: 28.75 Å; chains: 1; bounding box: 52×55×78 Å